Protein AF-A0A7X2MTK0-F1 (afdb_monomer_lite)

InterPro domains:
  IPR025075 Protein of unknown function DUF3916 [PF13079] (28-101)

pLDDT: mean 85.34, std 11.7, range [38.03, 96.62]

Sequence (101 aa):
MSRRLCRDNRTKVRNIPRRIKSLNRWAESFRNPDCAIFPIGERYWNLKIPVEINLIQGKYSKQKTKAECAQALINACSNLIHATADCGDIPRITAVICLPD

Radius of gyration: 15.67 Å; chains: 1; bounding box: 37×33×41 Å

Structure (mmCIF, N/CA/C/O backbone):
data_AF-A0A7X2MTK0-F1
#
_entry.id   AF-A0A7X2MTK0-F1
#
loop_
_atom_site.group_PDB
_atom_site.id
_atom_site.type_symbol
_atom_site.label_atom_id
_atom_site.label_alt_id
_atom_site.label_comp_id
_atom_site.label_asym_id
_atom_site.label_entity_id
_atom_site.label_seq_id
_atom_site.pdbx_PDB_ins_code
_atom_site.Cartn_x
_atom_site.Cartn_y
_atom_site.Cartn_z
_atom_site.occupancy
_atom_site.B_iso_or_equiv
_atom_site.auth_seq_id
_atom_site.auth_comp_id
_atom_site.auth_asym_id
_atom_site.auth_atom_id
_atom_site.pdbx_PDB_model_num
ATOM 1 N N . MET A 1 1 ? -2.949 -24.211 12.633 1.00 38.03 1 MET A N 1
ATOM 2 C CA . MET A 1 1 ? -4.055 -23.316 13.046 1.00 38.03 1 MET A CA 1
ATOM 3 C C . MET A 1 1 ? -4.286 -22.261 11.974 1.00 38.03 1 MET A C 1
ATOM 5 O O . MET A 1 1 ? -3.465 -21.362 11.835 1.00 38.03 1 MET A O 1
ATOM 9 N N . SER A 1 2 ? -5.361 -22.379 11.191 1.00 45.94 2 SER A N 1
ATOM 10 C CA . SER A 1 2 ? -5.732 -21.342 10.220 1.00 45.94 2 SER A CA 1
ATOM 11 C C . SER A 1 2 ? -6.241 -20.115 10.981 1.00 45.94 2 SER A C 1
ATOM 13 O O . SER A 1 2 ? -7.255 -20.195 11.679 1.00 45.94 2 SER A O 1
ATOM 15 N N . ARG A 1 3 ? -5.512 -18.992 10.923 1.00 54.72 3 ARG A N 1
ATOM 16 C CA . ARG A 1 3 ? -6.011 -17.713 11.446 1.00 54.72 3 ARG A CA 1
ATOM 17 C C . ARG A 1 3 ? -7.212 -17.325 10.587 1.00 54.72 3 ARG A C 1
ATOM 19 O O . ARG A 1 3 ? -7.033 -16.922 9.442 1.00 54.72 3 ARG A O 1
ATOM 26 N N . ARG A 1 4 ? -8.430 -17.468 11.121 1.00 55.09 4 ARG A N 1
ATOM 27 C CA . ARG A 1 4 ? -9.640 -16.982 10.446 1.00 55.09 4 ARG A CA 1
ATOM 28 C C . ARG A 1 4 ? -9.465 -15.492 10.158 1.00 55.09 4 ARG A C 1
ATOM 30 O O . ARG A 1 4 ? -9.236 -14.708 11.078 1.00 55.09 4 ARG A O 1
ATOM 37 N N . LEU A 1 5 ? -9.570 -15.118 8.885 1.00 58.84 5 LEU A N 1
ATOM 38 C CA . LEU A 1 5 ? -9.665 -13.719 8.483 1.00 58.84 5 LEU A CA 1
ATOM 39 C C . LEU A 1 5 ? -10.916 -13.132 9.144 1.00 58.84 5 LEU A C 1
ATOM 41 O O . LEU A 1 5 ? -12.022 -13.637 8.944 1.00 58.84 5 LEU A O 1
ATOM 45 N N . CYS A 1 6 ? -10.742 -12.100 9.969 1.00 59.00 6 CYS A N 1
ATOM 46 C CA . CYS A 1 6 ? -11.863 -11.382 10.558 1.00 59.00 6 CYS A CA 1
ATOM 47 C C . CYS A 1 6 ? -12.554 -10.598 9.432 1.00 59.00 6 CYS A C 1
ATOM 49 O O . CYS A 1 6 ? -12.034 -9.590 8.967 1.00 59.00 6 CYS A O 1
ATOM 51 N N . ARG A 1 7 ? -13.675 -11.131 8.931 1.00 61.00 7 ARG A N 1
ATOM 52 C CA . ARG A 1 7 ? -14.516 -10.496 7.894 1.00 61.00 7 ARG A CA 1
ATOM 53 C C . ARG A 1 7 ? -15.549 -9.523 8.471 1.00 61.00 7 ARG A C 1
ATOM 55 O O . ARG A 1 7 ? -16.266 -8.858 7.737 1.00 61.00 7 ARG A O 1
ATOM 62 N N . ASP A 1 8 ? -15.640 -9.485 9.790 1.00 71.94 8 ASP A N 1
ATOM 63 C CA . ASP A 1 8 ? -16.433 -8.545 10.564 1.00 71.94 8 ASP A CA 1
ATOM 64 C C . ASP A 1 8 ? -15.704 -7.193 10.587 1.00 71.94 8 ASP A C 1
ATOM 66 O O . ASP A 1 8 ? -14.524 -7.156 10.923 1.00 71.94 8 ASP A O 1
ATOM 70 N N . ASN A 1 9 ? -16.409 -6.098 10.274 1.00 73.19 9 ASN A N 1
ATOM 71 C CA . ASN A 1 9 ? -15.920 -4.718 10.411 1.00 73.19 9 ASN A CA 1
ATOM 72 C C . ASN A 1 9 ? -16.394 -4.023 11.698 1.00 73.19 9 ASN A C 1
ATOM 74 O O . ASN A 1 9 ? -16.393 -2.795 11.819 1.00 73.19 9 ASN A O 1
ATOM 78 N N . ARG A 1 10 ? -16.820 -4.815 12.682 1.00 77.25 10 ARG A N 1
ATOM 79 C CA . ARG A 1 10 ? -17.389 -4.346 13.949 1.00 77.25 10 ARG A CA 1
ATOM 80 C C . ARG A 1 10 ? -16.402 -4.490 15.096 1.00 77.25 10 ARG A C 1
ATOM 82 O O . ARG A 1 10 ? -16.614 -3.899 16.143 1.00 77.25 10 ARG A O 1
ATOM 89 N N . THR A 1 11 ? -15.315 -5.229 14.929 1.00 84.19 11 THR A N 1
ATOM 90 C CA . THR A 1 11 ? -14.314 -5.454 15.970 1.00 84.19 11 THR A CA 1
ATOM 91 C C . THR A 1 11 ? -13.251 -4.360 15.986 1.00 84.19 11 THR A C 1
ATOM 93 O O . THR A 1 11 ? -12.678 -3.969 14.967 1.00 84.19 11 THR A O 1
ATOM 96 N N . LYS A 1 12 ? -12.953 -3.858 17.189 1.00 86.25 12 LYS A N 1
ATOM 97 C CA . LYS A 1 12 ? -11.909 -2.852 17.396 1.00 86.25 12 LYS A CA 1
ATOM 98 C C . LYS A 1 12 ? -10.524 -3.464 17.177 1.00 86.25 12 LYS A C 1
ATOM 100 O O . LYS A 1 12 ? -10.117 -4.376 17.899 1.00 86.25 12 LYS A O 1
ATOM 105 N N . VAL A 1 13 ? -9.762 -2.884 16.253 1.00 88.44 13 VAL A N 1
ATOM 106 C CA . VAL A 1 13 ? -8.370 -3.272 16.004 1.00 88.44 13 VAL A CA 1
ATOM 107 C C . VAL A 1 13 ? -7.478 -2.859 17.175 1.00 88.44 13 VAL A C 1
ATOM 109 O O . VAL A 1 13 ? -7.474 -1.707 17.613 1.00 88.44 13 VAL A O 1
ATOM 112 N N . ARG A 1 14 ? -6.689 -3.809 17.681 1.00 89.44 14 ARG A N 1
ATOM 113 C CA . ARG A 1 14 ? -5.665 -3.565 18.708 1.00 89.44 14 ARG A CA 1
ATOM 114 C C . ARG A 1 14 ? -4.319 -3.222 18.069 1.00 89.44 14 ARG A C 1
ATOM 116 O O . ARG A 1 14 ? -4.026 -3.652 16.952 1.00 89.44 14 ARG A O 1
ATOM 123 N N . ASN A 1 15 ? -3.484 -2.499 18.819 1.00 93.25 15 ASN A N 1
ATOM 124 C CA . ASN A 1 15 ? -2.106 -2.155 18.446 1.00 93.25 15 ASN A CA 1
ATOM 125 C C . ASN A 1 15 ? -1.986 -1.448 17.084 1.00 93.25 15 ASN A C 1
ATOM 127 O O . ASN A 1 15 ? -1.083 -1.748 16.302 1.00 93.25 15 ASN A O 1
ATOM 131 N N . ILE A 1 16 ? -2.880 -0.487 16.819 1.00 92.44 16 ILE A N 1
ATOM 132 C CA . ILE A 1 16 ? -2.895 0.312 15.581 1.00 92.44 16 ILE A CA 1
ATOM 133 C C . ILE A 1 16 ? -1.504 0.887 15.242 1.00 92.44 16 ILE A C 1
ATOM 135 O O . ILE A 1 16 ? -1.065 0.664 14.115 1.00 92.44 16 ILE A O 1
ATOM 139 N N . PRO A 1 17 ? -0.739 1.496 16.177 1.00 94.44 17 PRO A N 1
ATOM 140 C CA . PRO A 1 17 ? 0.584 2.040 15.848 1.00 94.44 17 PRO A CA 1
ATOM 141 C C . PRO A 1 17 ? 1.553 0.999 15.266 1.00 94.44 17 PRO A C 1
ATOM 143 O O . PRO A 1 17 ? 2.282 1.275 14.316 1.00 94.44 17 PRO A O 1
ATOM 146 N N . ARG A 1 18 ? 1.534 -0.237 15.787 1.00 94.56 18 ARG A N 1
ATOM 147 C CA . ARG A 1 18 ? 2.374 -1.331 15.275 1.00 94.56 18 ARG A CA 1
ATOM 148 C C . ARG A 1 18 ? 1.961 -1.743 13.863 1.00 94.56 18 ARG A C 1
ATOM 150 O O . ARG A 1 18 ? 2.825 -2.061 13.050 1.00 94.56 18 ARG A O 1
ATOM 157 N N . ARG A 1 19 ? 0.659 -1.748 13.575 1.00 92.81 19 ARG A N 1
ATOM 158 C CA . ARG A 1 19 ? 0.123 -2.098 12.253 1.00 92.81 19 ARG A CA 1
ATOM 159 C C . ARG A 1 19 ? 0.479 -1.038 11.216 1.00 92.81 19 ARG A C 1
ATOM 161 O O . ARG A 1 19 ? 0.973 -1.403 10.159 1.00 92.81 19 ARG A O 1
ATOM 168 N N . ILE A 1 20 ? 0.355 0.243 11.564 1.00 94.75 20 ILE A N 1
ATOM 169 C CA . ILE A 1 20 ? 0.801 1.353 10.709 1.00 94.75 20 ILE A CA 1
ATOM 170 C C . ILE A 1 20 ? 2.314 1.284 10.469 1.00 94.75 20 ILE A C 1
ATOM 172 O O . ILE A 1 20 ? 2.756 1.380 9.332 1.00 94.75 20 ILE A O 1
ATOM 176 N N . LYS A 1 21 ? 3.123 0.985 11.495 1.00 95.81 21 LYS A N 1
ATOM 177 C CA . LYS A 1 21 ? 4.569 0.758 11.314 1.00 95.81 21 LYS A CA 1
ATOM 178 C C . LYS A 1 21 ? 4.870 -0.403 10.358 1.00 95.81 21 LYS A C 1
ATOM 180 O O . LYS A 1 21 ? 5.795 -0.308 9.558 1.00 95.81 21 LYS A O 1
ATOM 185 N N . SER A 1 22 ? 4.114 -1.498 10.442 1.00 94.56 22 SER A N 1
ATOM 186 C CA . SER A 1 22 ? 4.244 -2.628 9.513 1.00 94.56 22 SER A CA 1
ATOM 187 C C . SER A 1 22 ? 3.865 -2.240 8.086 1.00 94.56 22 SER A C 1
ATOM 189 O O . SER A 1 22 ? 4.538 -2.653 7.150 1.00 94.56 22 SER A O 1
ATOM 191 N N . LEU A 1 23 ? 2.813 -1.438 7.932 1.00 94.50 23 LEU A N 1
ATOM 192 C CA . LEU A 1 23 ? 2.358 -0.952 6.639 1.00 94.50 23 LEU A CA 1
ATOM 193 C C . LEU A 1 23 ? 3.373 0.007 6.003 1.00 94.50 23 LEU A C 1
ATOM 195 O O . LEU A 1 23 ? 3.667 -0.113 4.821 1.00 94.50 23 LEU A O 1
ATOM 199 N N . ASN A 1 24 ? 3.983 0.887 6.796 1.00 95.62 24 ASN A N 1
ATOM 200 C CA . ASN A 1 24 ? 5.058 1.752 6.318 1.00 95.62 24 ASN A CA 1
ATOM 201 C C . ASN A 1 24 ? 6.276 0.933 5.882 1.00 95.62 24 ASN A C 1
ATOM 203 O O . ASN A 1 24 ? 6.819 1.189 4.821 1.00 95.62 24 ASN A O 1
ATOM 207 N N . ARG A 1 25 ? 6.667 -0.109 6.631 1.00 95.19 25 ARG A N 1
ATOM 208 C CA . ARG A 1 25 ? 7.740 -1.028 6.198 1.00 95.19 25 ARG A CA 1
ATOM 209 C C . ARG A 1 25 ? 7.421 -1.723 4.878 1.00 95.19 25 ARG A C 1
ATOM 211 O O . ARG A 1 25 ? 8.322 -1.901 4.072 1.00 95.19 25 ARG A O 1
ATOM 218 N N . TRP A 1 26 ? 6.163 -2.112 4.676 1.00 94.69 26 TRP A N 1
ATOM 219 C CA . TRP A 1 26 ? 5.713 -2.634 3.389 1.00 94.69 26 TRP A CA 1
ATOM 220 C C . TRP A 1 26 ? 5.851 -1.579 2.287 1.00 94.69 26 TRP A C 1
ATOM 222 O O . TRP A 1 26 ? 6.379 -1.891 1.235 1.00 94.69 26 TRP A O 1
ATOM 232 N N . ALA A 1 27 ? 5.478 -0.320 2.528 1.00 95.50 27 ALA A N 1
ATOM 233 C CA . ALA A 1 27 ? 5.677 0.740 1.538 1.00 95.50 27 ALA A CA 1
ATOM 234 C C . ALA A 1 27 ? 7.166 0.973 1.216 1.00 95.50 27 ALA A C 1
ATOM 236 O O . ALA A 1 27 ? 7.515 1.245 0.069 1.00 95.50 27 ALA A O 1
ATOM 237 N N . GLU A 1 28 ? 8.060 0.817 2.197 1.00 95.56 28 GLU A N 1
ATOM 238 C CA . GLU A 1 28 ? 9.505 0.939 1.971 1.00 95.56 28 GLU A CA 1
ATOM 239 C C . GLU A 1 28 ? 10.114 -0.208 1.162 1.00 95.56 28 GLU A C 1
ATOM 241 O O . GLU A 1 28 ? 11.156 -0.004 0.540 1.00 95.56 28 GLU A O 1
ATOM 246 N N . SER A 1 29 ? 9.484 -1.387 1.091 1.00 93.00 29 SER A N 1
ATOM 247 C CA . SER A 1 29 ? 10.009 -2.467 0.241 1.00 93.00 29 SER A CA 1
ATOM 248 C C . SER A 1 29 ? 9.948 -2.129 -1.251 1.00 93.00 29 SER A C 1
ATOM 250 O O . SER A 1 29 ? 10.703 -2.702 -2.028 1.00 93.00 29 SER A O 1
ATOM 252 N N . PHE A 1 30 ? 9.112 -1.164 -1.648 1.00 93.38 30 PHE A N 1
ATOM 253 C CA . PHE A 1 30 ? 8.981 -0.688 -3.031 1.00 93.38 30 PHE A CA 1
ATOM 254 C C . PHE A 1 30 ? 10.134 0.200 -3.496 1.00 93.38 30 PHE A C 1
ATOM 256 O O . PHE A 1 30 ? 10.150 0.614 -4.647 1.00 93.38 30 PHE A O 1
ATOM 263 N N . ARG A 1 31 ? 11.116 0.482 -2.633 1.00 93.25 31 ARG A N 1
ATOM 264 C CA . ARG A 1 31 ? 12.386 1.080 -3.068 1.00 93.25 31 ARG A CA 1
ATOM 265 C C . ARG A 1 31 ? 13.254 0.100 -3.866 1.00 93.25 31 ARG A C 1
ATOM 267 O O . ARG A 1 31 ? 14.260 0.518 -4.424 1.00 93.25 31 ARG A O 1
ATOM 274 N N . ASN A 1 32 ? 12.899 -1.187 -3.890 1.00 89.00 32 ASN A N 1
ATOM 275 C CA . ASN A 1 32 ? 13.552 -2.179 -4.734 1.00 89.00 32 ASN A CA 1
ATOM 276 C C . ASN A 1 32 ? 12.854 -2.251 -6.116 1.00 89.00 32 ASN A C 1
ATOM 278 O O . ASN A 1 32 ? 11.661 -2.580 -6.145 1.00 89.00 32 ASN A O 1
ATOM 282 N N . PRO A 1 33 ? 13.564 -2.015 -7.241 1.00 82.62 33 PRO A N 1
ATOM 283 C CA . PRO A 1 33 ? 13.004 -2.134 -8.591 1.00 82.62 33 PRO A CA 1
ATOM 284 C C . PRO A 1 33 ? 12.467 -3.531 -8.923 1.00 82.62 33 PRO A C 1
ATOM 286 O O . PRO A 1 33 ? 11.574 -3.641 -9.760 1.00 82.62 33 PRO A O 1
ATOM 289 N N . ASP A 1 34 ? 12.910 -4.586 -8.229 1.00 84.94 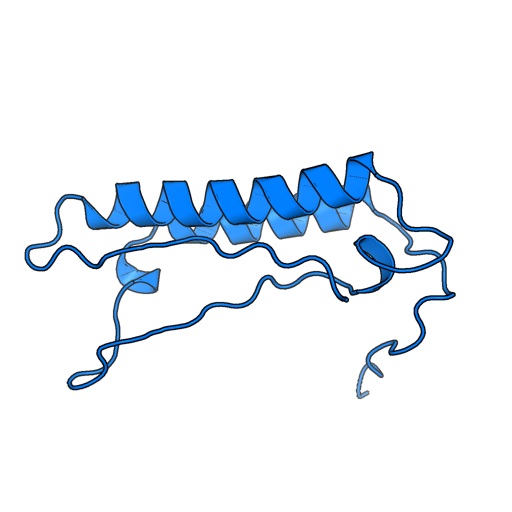34 ASP A N 1
ATOM 290 C CA . ASP A 1 34 ? 12.394 -5.949 -8.429 1.00 84.94 34 ASP A CA 1
ATOM 291 C C . ASP A 1 34 ? 10.874 -6.039 -8.230 1.00 84.94 34 ASP A C 1
ATOM 293 O O . ASP A 1 34 ? 10.199 -6.880 -8.821 1.00 84.94 34 ASP A O 1
ATOM 297 N N . CYS A 1 35 ? 10.310 -5.137 -7.419 1.00 81.12 35 CYS A N 1
ATOM 298 C CA . CYS A 1 35 ? 8.869 -5.044 -7.193 1.00 81.12 35 CYS A CA 1
ATOM 299 C C . CYS A 1 35 ? 8.083 -4.578 -8.436 1.00 81.12 35 CYS A C 1
ATOM 301 O O . CYS A 1 35 ? 6.855 -4.679 -8.440 1.00 81.12 35 CYS A O 1
ATOM 303 N N . ALA A 1 36 ? 8.765 -4.059 -9.462 1.00 77.75 36 ALA A N 1
ATOM 304 C CA . ALA A 1 36 ? 8.201 -3.633 -10.741 1.00 77.75 36 ALA A CA 1
ATOM 305 C C . ALA A 1 36 ? 8.518 -4.597 -11.897 1.00 77.75 36 ALA A C 1
ATOM 307 O O . ALA A 1 36 ? 8.124 -4.324 -13.029 1.00 77.75 36 ALA A O 1
ATOM 308 N N . ILE A 1 37 ? 9.199 -5.718 -11.638 1.00 80.06 37 ILE A N 1
ATOM 309 C CA . ILE A 1 37 ? 9.445 -6.746 -12.653 1.00 80.06 37 ILE A CA 1
ATOM 310 C C . ILE A 1 37 ? 8.147 -7.528 -12.871 1.00 80.06 37 ILE A C 1
ATOM 312 O O . ILE A 1 37 ? 7.647 -8.191 -11.962 1.00 80.06 37 ILE A O 1
ATOM 316 N N . PHE A 1 38 ? 7.600 -7.461 -14.084 1.00 78.38 38 PHE A N 1
ATOM 317 C CA . PHE A 1 38 ? 6.438 -8.247 -14.499 1.00 78.38 38 PHE A CA 1
ATOM 318 C C . PHE A 1 38 ? 6.852 -9.381 -15.455 1.00 78.38 38 PHE A C 1
ATOM 320 O O . PHE A 1 38 ? 7.836 -9.242 -16.187 1.00 78.38 38 PHE A O 1
ATOM 327 N N . PRO A 1 39 ? 6.136 -10.523 -15.449 1.00 80.38 39 PRO A N 1
ATOM 328 C CA . PRO A 1 39 ? 6.402 -11.629 -16.365 1.00 80.38 39 PRO A CA 1
ATOM 329 C C . PRO A 1 39 ? 6.380 -11.201 -17.836 1.00 80.38 39 PRO A C 1
ATOM 331 O O . PRO A 1 39 ? 5.612 -10.323 -18.236 1.00 80.38 39 PRO A O 1
ATOM 334 N N . ILE A 1 40 ? 7.185 -11.872 -18.662 1.00 78.25 40 ILE A N 1
ATOM 335 C CA . ILE A 1 40 ? 7.220 -11.636 -20.110 1.00 78.25 40 ILE A CA 1
ATOM 336 C C . ILE A 1 40 ? 5.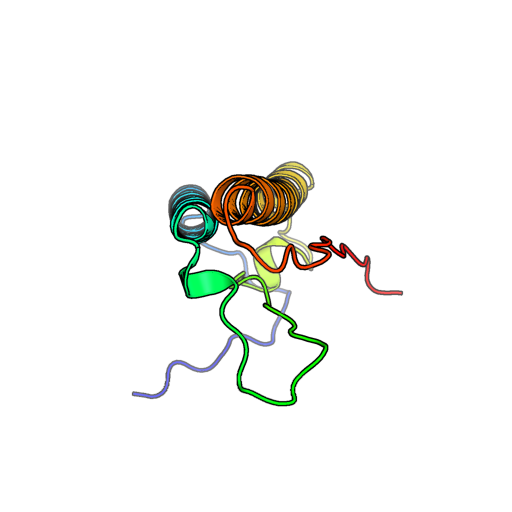809 -11.841 -20.685 1.00 78.25 40 ILE A C 1
ATOM 338 O O . ILE A 1 40 ? 5.230 -12.916 -20.550 1.00 78.25 40 ILE A O 1
ATOM 342 N N . GLY A 1 41 ? 5.269 -10.804 -21.333 1.00 82.88 41 GLY A N 1
ATOM 343 C CA . GLY A 1 41 ? 3.940 -10.811 -21.960 1.00 82.88 41 GLY A CA 1
ATOM 344 C C . GLY A 1 41 ? 2.836 -10.120 -21.152 1.00 82.88 41 GLY A C 1
ATOM 345 O O . GLY A 1 41 ? 1.803 -9.770 -21.725 1.00 82.88 41 GLY A O 1
ATOM 346 N N . GLU A 1 42 ? 3.056 -9.851 -19.865 1.00 84.50 42 GLU A N 1
ATOM 347 C CA . GLU A 1 42 ? 2.134 -9.067 -19.040 1.00 84.50 42 GLU A CA 1
ATOM 348 C C . GLU A 1 42 ? 2.305 -7.570 -19.334 1.00 84.50 42 GLU A C 1
ATOM 350 O O . GLU A 1 42 ? 3.418 -7.055 -19.417 1.00 84.50 42 GLU A O 1
ATOM 355 N N . ARG A 1 43 ? 1.191 -6.848 -19.491 1.00 84.25 43 ARG A N 1
ATOM 356 C CA . ARG A 1 43 ? 1.182 -5.379 -19.672 1.00 84.25 43 ARG A CA 1
ATOM 357 C C . ARG A 1 43 ? 0.583 -4.637 -18.481 1.00 84.25 43 ARG A C 1
ATOM 359 O O . ARG A 1 43 ? 0.534 -3.409 -18.478 1.00 84.25 43 ARG A O 1
ATOM 366 N N . TYR A 1 44 ? 0.073 -5.375 -17.499 1.00 87.12 44 TYR A N 1
ATOM 367 C CA . TYR A 1 44 ? -0.631 -4.830 -16.351 1.00 87.12 44 TYR A CA 1
ATOM 368 C C . TYR A 1 44 ? -0.357 -5.674 -15.112 1.00 87.12 44 TYR A C 1
ATOM 370 O O . TYR A 1 44 ? -0.503 -6.890 -15.134 1.00 87.12 44 TYR A O 1
ATOM 378 N N . TRP A 1 45 ? -0.017 -5.012 -14.009 1.00 86.81 45 TRP A N 1
ATOM 379 C CA . TRP A 1 45 ? 0.213 -5.666 -12.729 1.00 86.81 45 TRP A CA 1
ATOM 380 C C . TRP A 1 45 ? -0.422 -4.855 -11.602 1.00 86.81 45 TRP A C 1
ATOM 382 O O . TRP A 1 45 ? -0.294 -3.631 -11.554 1.00 86.81 45 TRP A O 1
ATOM 392 N N . ASN A 1 46 ? -1.133 -5.527 -10.694 1.00 88.50 46 ASN A N 1
ATOM 393 C CA . ASN A 1 46 ? -1.878 -4.879 -9.616 1.00 88.50 46 ASN A CA 1
ATOM 394 C C . ASN A 1 46 ? -1.425 -5.402 -8.257 1.00 88.50 46 ASN A C 1
ATOM 396 O O . ASN A 1 46 ? -1.627 -6.572 -7.930 1.00 88.50 46 ASN A O 1
ATOM 400 N N . LEU A 1 47 ? -0.872 -4.510 -7.441 1.00 88.00 47 LEU A N 1
ATOM 401 C CA . LEU A 1 47 ? -0.441 -4.817 -6.084 1.00 88.00 47 LEU A CA 1
ATOM 402 C C . LEU A 1 47 ? -1.460 -4.273 -5.083 1.00 88.00 47 LEU A C 1
ATOM 404 O O . LEU A 1 47 ? -1.851 -3.107 -5.126 1.00 88.00 47 LEU A O 1
ATOM 408 N N . LYS A 1 48 ? -1.907 -5.137 -4.168 1.00 87.81 48 LYS A N 1
ATOM 409 C CA . LYS A 1 48 ? -2.866 -4.775 -3.119 1.00 87.81 48 LYS A CA 1
ATOM 410 C C . LYS A 1 48 ? -2.146 -4.406 -1.829 1.00 87.81 48 LYS A C 1
ATOM 412 O O . LYS A 1 48 ? -1.181 -5.052 -1.431 1.00 87.81 48 LYS A O 1
ATOM 417 N N . ILE A 1 49 ? -2.675 -3.395 -1.147 1.00 84.19 49 ILE A N 1
ATOM 418 C CA . ILE A 1 49 ? -2.212 -2.988 0.177 1.00 84.19 49 ILE A CA 1
ATOM 419 C C . ILE A 1 49 ? -2.535 -4.075 1.225 1.00 84.19 49 ILE A C 1
ATOM 421 O O . ILE A 1 49 ? -3.683 -4.521 1.310 1.00 84.19 49 ILE A O 1
ATOM 425 N N . PRO A 1 50 ? -1.574 -4.502 2.064 1.00 85.62 50 PRO A N 1
ATOM 426 C CA . PRO A 1 50 ? -1.785 -5.538 3.075 1.00 85.62 50 PRO A CA 1
ATOM 427 C C . PRO A 1 50 ? -2.369 -4.941 4.364 1.00 85.62 50 PRO A C 1
ATOM 429 O O . PRO A 1 50 ? -1.761 -4.991 5.436 1.00 85.62 50 PRO A O 1
ATOM 432 N N . VAL A 1 51 ? -3.548 -4.331 4.266 1.00 85.38 51 VAL A N 1
ATOM 433 C CA . VAL A 1 51 ? -4.211 -3.657 5.389 1.00 85.38 51 VAL A CA 1
ATOM 434 C C . VAL A 1 51 ? -5.392 -4.469 5.917 1.00 85.38 51 VAL A C 1
ATOM 436 O O . VAL A 1 51 ? -6.132 -5.105 5.172 1.00 85.38 51 VAL A O 1
ATOM 439 N N . GLU A 1 52 ? -5.583 -4.448 7.234 1.00 86.94 52 GLU A N 1
ATOM 440 C CA . GLU A 1 52 ? -6.743 -5.069 7.875 1.00 86.94 52 GLU A CA 1
ATOM 441 C C . GLU A 1 52 ? -7.978 -4.181 7.652 1.00 86.94 52 GLU A C 1
ATOM 443 O O . GLU A 1 52 ? -7.937 -2.987 7.955 1.00 86.94 52 GLU A O 1
ATOM 448 N N . ILE A 1 53 ? -9.077 -4.749 7.145 1.00 86.00 53 ILE A N 1
ATOM 449 C CA . ILE A 1 53 ? -10.256 -3.979 6.705 1.00 86.00 53 ILE A CA 1
ATOM 450 C C . ILE A 1 53 ? -10.829 -3.072 7.808 1.00 86.00 53 ILE A C 1
ATOM 452 O O . ILE A 1 53 ? -11.241 -1.950 7.532 1.00 86.00 53 ILE A O 1
ATOM 456 N N . ASN A 1 54 ? -10.726 -3.483 9.073 1.00 87.50 54 ASN A N 1
ATOM 457 C CA . ASN A 1 54 ? -11.249 -2.755 10.239 1.00 87.50 54 ASN A CA 1
ATOM 458 C C . ASN A 1 54 ? -10.451 -1.484 10.581 1.00 87.50 54 ASN A C 1
ATOM 460 O O . ASN A 1 54 ? -10.885 -0.679 11.408 1.00 87.50 54 ASN A O 1
ATOM 464 N N . LEU A 1 55 ? -9.276 -1.291 9.967 1.00 88.38 55 LEU A N 1
ATOM 465 C CA . LEU A 1 55 ? -8.538 -0.027 10.026 1.00 88.38 55 LEU A CA 1
ATOM 466 C C . LEU A 1 55 ? -9.154 1.030 9.103 1.00 88.38 55 LEU A C 1
ATOM 468 O O . LEU A 1 55 ? -9.051 2.220 9.400 1.00 88.38 55 LEU A O 1
ATOM 472 N N . ILE A 1 56 ? -9.815 0.609 8.022 1.00 87.88 56 ILE A N 1
ATOM 473 C CA . ILE A 1 56 ? -10.304 1.486 6.947 1.00 87.88 56 ILE A CA 1
ATOM 474 C C . ILE A 1 56 ? -11.834 1.592 6.943 1.00 87.88 56 ILE A C 1
ATOM 476 O O . ILE A 1 56 ? -12.389 2.641 6.612 1.00 87.88 56 ILE A O 1
ATOM 480 N N . GLN A 1 57 ? -12.525 0.538 7.369 1.00 87.12 57 GLN A N 1
ATOM 481 C CA . GLN A 1 57 ? -13.978 0.441 7.369 1.00 87.12 57 GLN A CA 1
ATOM 482 C C . GLN A 1 57 ? -14.502 0.043 8.752 1.00 87.12 57 GLN A C 1
ATOM 484 O O . GLN A 1 57 ? -13.851 -0.686 9.497 1.00 87.12 57 GLN A O 1
ATOM 489 N N . GLY A 1 58 ? -15.705 0.514 9.087 1.00 84.69 58 GLY A N 1
ATOM 490 C CA . GLY A 1 58 ? -16.410 0.142 10.313 1.00 84.69 58 GLY A CA 1
ATOM 491 C C . GLY A 1 58 ? -16.344 1.175 11.439 1.00 84.69 58 GLY A C 1
ATOM 492 O O . GLY A 1 58 ? -15.648 2.187 11.357 1.00 84.69 58 GLY A O 1
ATOM 493 N N . LYS A 1 59 ? -17.084 0.896 12.520 1.00 85.62 59 LYS A N 1
ATOM 494 C CA . LYS A 1 59 ? -17.357 1.830 13.635 1.00 85.62 59 LYS A CA 1
ATOM 495 C C . LYS A 1 59 ? -16.099 2.375 14.321 1.00 85.62 59 LYS A C 1
ATOM 497 O O . LYS A 1 59 ? -16.113 3.482 14.849 1.00 85.62 59 LYS A O 1
ATOM 502 N N . TYR A 1 60 ? -15.030 1.582 14.361 1.00 87.56 60 TYR A N 1
ATOM 503 C CA . TYR A 1 60 ? -13.799 1.919 15.081 1.00 87.56 60 TYR A CA 1
ATOM 504 C C . TYR A 1 60 ? -12.699 2.501 14.185 1.00 87.56 60 TYR A C 1
ATOM 506 O O . TYR A 1 60 ? -11.654 2.899 14.707 1.00 87.56 60 TYR A O 1
ATOM 514 N N . SER A 1 61 ? -12.919 2.565 12.868 1.00 87.94 61 SER A N 1
ATOM 515 C CA . SER A 1 61 ? -11.976 3.190 11.946 1.00 87.94 61 SER A CA 1
ATOM 516 C C . SER A 1 61 ? -12.004 4.708 12.123 1.00 87.94 61 SER A C 1
ATOM 518 O O . SER A 1 61 ? -13.055 5.346 12.066 1.00 87.94 61 SER A O 1
ATOM 520 N N . LYS A 1 62 ? -10.829 5.298 12.353 1.00 91.94 62 LYS A N 1
ATOM 521 C CA . LYS A 1 62 ? -10.664 6.744 12.531 1.00 91.94 62 LYS A CA 1
ATOM 522 C C . LYS A 1 62 ? -10.122 7.365 11.255 1.00 91.94 62 LYS A C 1
ATOM 524 O O . LYS A 1 62 ? -9.205 6.807 10.659 1.00 91.94 62 LYS A O 1
ATOM 529 N N . GLN A 1 63 ? -10.594 8.564 10.911 1.00 92.38 63 GLN A N 1
ATOM 530 C CA . GLN A 1 63 ? -10.143 9.292 9.719 1.00 92.38 63 GLN A CA 1
ATOM 531 C C . GLN A 1 63 ? -8.616 9.418 9.640 1.00 92.38 63 GLN A C 1
ATOM 533 O O . GLN A 1 63 ? -8.035 9.167 8.590 1.00 92.38 63 GLN A O 1
ATOM 538 N N . LYS A 1 64 ? -7.955 9.706 10.769 1.00 94.25 64 LYS A N 1
ATOM 539 C CA . LYS A 1 64 ? -6.488 9.745 10.857 1.00 94.25 64 LYS A CA 1
ATOM 540 C C . LYS A 1 64 ? -5.839 8.434 10.398 1.00 94.25 64 LYS A C 1
ATOM 542 O O . LYS A 1 64 ? -4.922 8.452 9.592 1.00 94.25 64 LYS A O 1
ATOM 547 N N . THR A 1 65 ? -6.340 7.297 10.875 1.00 92.56 65 THR A N 1
ATOM 548 C CA . THR A 1 65 ? -5.813 5.973 10.514 1.00 92.56 65 THR A CA 1
ATOM 549 C C . THR A 1 65 ? -6.083 5.640 9.046 1.00 92.56 65 THR A C 1
ATOM 551 O O . THR A 1 65 ? -5.221 5.057 8.394 1.00 92.56 65 THR A O 1
ATOM 554 N N . LYS A 1 66 ? -7.234 6.053 8.495 1.00 91.88 66 LYS A N 1
ATOM 555 C CA . LYS A 1 66 ? -7.515 5.928 7.055 1.00 91.88 66 LYS A CA 1
ATOM 556 C C . LYS A 1 66 ? -6.513 6.726 6.222 1.00 91.88 66 LYS A C 1
ATOM 558 O O . LYS A 1 66 ? -5.961 6.188 5.268 1.00 91.88 66 LYS A O 1
ATOM 563 N N . ALA A 1 67 ? -6.248 7.973 6.616 1.00 93.38 67 ALA A N 1
ATOM 564 C CA . ALA A 1 67 ? -5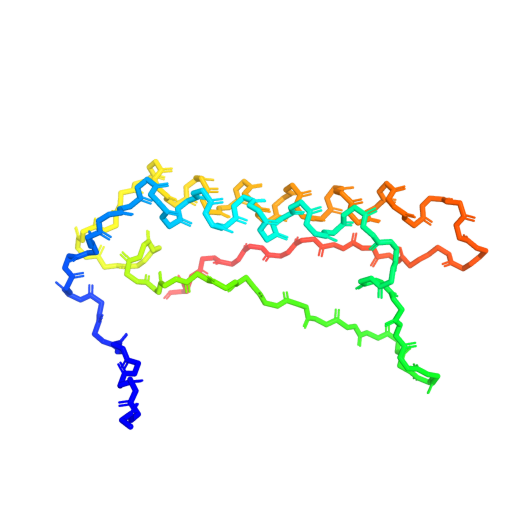.274 8.837 5.957 1.00 93.38 67 ALA A CA 1
ATOM 565 C C . ALA A 1 67 ? -3.855 8.253 6.023 1.00 93.38 67 ALA A C 1
ATOM 567 O O . ALA A 1 67 ? -3.169 8.223 5.012 1.00 93.38 67 ALA A O 1
ATOM 568 N N . GLU A 1 68 ? -3.440 7.704 7.169 1.00 94.75 68 GLU A N 1
ATOM 569 C CA . GLU A 1 68 ? -2.150 7.010 7.302 1.00 94.75 68 GLU A CA 1
ATOM 570 C C . GLU A 1 68 ? -2.055 5.790 6.368 1.00 94.75 68 GLU A C 1
ATOM 572 O O . GLU A 1 68 ? -1.021 5.573 5.739 1.00 94.75 68 GLU A O 1
ATOM 577 N N . CYS A 1 69 ? -3.137 5.015 6.223 1.00 92.69 69 CYS A N 1
ATOM 578 C CA . CYS A 1 69 ? -3.167 3.883 5.292 1.00 92.69 69 CYS A CA 1
ATOM 579 C C . CYS A 1 69 ? -3.091 4.337 3.826 1.00 92.69 69 CYS A C 1
ATOM 581 O O . CYS A 1 69 ? -2.347 3.752 3.042 1.00 92.69 69 CYS A O 1
ATOM 583 N N . ALA A 1 70 ? -3.834 5.386 3.465 1.00 93.00 70 ALA A N 1
ATOM 584 C CA . ALA A 1 70 ? -3.793 5.987 2.135 1.00 93.00 70 ALA A CA 1
ATOM 585 C C . ALA A 1 70 ? -2.398 6.548 1.813 1.00 93.00 70 ALA A C 1
ATOM 587 O O . ALA A 1 70 ? -1.864 6.296 0.736 1.00 93.00 70 ALA A O 1
ATOM 588 N N . GLN A 1 71 ? -1.769 7.233 2.771 1.00 95.25 71 GLN A N 1
ATOM 589 C CA . GLN A 1 71 ? -0.423 7.774 2.613 1.00 95.25 71 GLN A CA 1
ATOM 590 C C . GLN A 1 71 ? 0.612 6.669 2.395 1.00 95.25 71 GLN A C 1
ATOM 592 O O . GLN A 1 71 ? 1.499 6.832 1.566 1.00 95.25 71 GLN A O 1
ATOM 597 N N . ALA A 1 72 ? 0.496 5.527 3.079 1.00 95.00 72 ALA A N 1
ATOM 598 C CA . ALA A 1 72 ? 1.399 4.402 2.843 1.00 95.00 72 ALA A CA 1
ATOM 599 C C . ALA A 1 72 ? 1.296 3.857 1.405 1.00 95.00 72 ALA A C 1
ATOM 601 O O . ALA A 1 72 ? 2.309 3.480 0.822 1.00 95.00 72 ALA A O 1
ATOM 602 N N . LEU A 1 73 ? 0.097 3.865 0.811 1.00 94.06 73 LEU A N 1
ATOM 603 C CA . LEU A 1 73 ? -0.114 3.476 -0.587 1.00 94.06 73 LEU A CA 1
ATOM 604 C C . LEU A 1 73 ? 0.516 4.488 -1.557 1.00 94.06 73 LEU A C 1
ATOM 606 O O . LEU A 1 73 ? 1.192 4.093 -2.505 1.00 94.06 73 LEU A O 1
ATOM 610 N N . ILE A 1 74 ? 0.353 5.786 -1.285 1.00 95.94 74 ILE A N 1
ATOM 611 C CA . ILE A 1 74 ? 0.993 6.866 -2.052 1.00 95.94 74 ILE A CA 1
ATOM 612 C C . ILE A 1 74 ? 2.522 6.760 -1.960 1.00 95.94 74 ILE A C 1
ATOM 614 O O . ILE A 1 74 ? 3.207 6.849 -2.976 1.00 95.94 74 ILE A O 1
ATOM 618 N N . ASN A 1 75 ? 3.059 6.505 -0.765 1.00 96.62 75 ASN A N 1
ATOM 619 C CA . ASN A 1 75 ? 4.495 6.349 -0.545 1.00 96.62 75 ASN A CA 1
ATOM 620 C C . ASN A 1 75 ? 5.050 5.133 -1.291 1.00 96.62 75 ASN A C 1
ATOM 622 O O . ASN A 1 75 ? 6.086 5.253 -1.930 1.00 96.62 75 ASN A O 1
ATOM 626 N N . ALA A 1 76 ? 4.356 3.990 -1.264 1.00 94.88 76 ALA A N 1
ATOM 627 C CA . ALA A 1 76 ? 4.752 2.803 -2.024 1.00 94.88 76 ALA A CA 1
ATOM 628 C C . ALA A 1 76 ? 4.822 3.092 -3.533 1.00 94.88 76 ALA A C 1
ATOM 630 O O . ALA A 1 76 ? 5.792 2.728 -4.189 1.00 94.88 76 ALA A O 1
ATOM 631 N N . CYS A 1 77 ? 3.821 3.799 -4.067 1.00 94.56 77 CYS A N 1
ATOM 632 C CA . CYS A 1 77 ? 3.792 4.221 -5.466 1.00 94.56 77 CYS A CA 1
ATOM 633 C C . CYS A 1 77 ? 4.963 5.152 -5.807 1.00 94.56 77 CYS A C 1
ATOM 635 O O . CYS A 1 77 ? 5.648 4.924 -6.798 1.00 94.56 77 CYS A O 1
ATOM 637 N N . SER A 1 78 ? 5.210 6.171 -4.980 1.00 95.69 78 SER A N 1
ATOM 638 C CA . SER A 1 78 ? 6.333 7.099 -5.158 1.00 95.69 78 SER A CA 1
ATOM 639 C C . SER A 1 78 ? 7.680 6.372 -5.109 1.00 95.69 78 SER A C 1
ATOM 641 O O . SER A 1 78 ? 8.507 6.524 -6.003 1.00 95.69 78 SER A O 1
ATOM 643 N N . ASN A 1 79 ? 7.870 5.507 -4.108 1.00 95.38 79 ASN A N 1
ATOM 644 C CA . ASN A 1 79 ? 9.070 4.689 -3.954 1.00 95.38 79 ASN A CA 1
ATOM 645 C C . ASN A 1 79 ? 9.333 3.830 -5.196 1.00 95.38 79 ASN A C 1
ATOM 647 O O . ASN A 1 79 ? 10.469 3.783 -5.656 1.00 95.38 79 ASN A O 1
ATOM 651 N N . LEU A 1 80 ? 8.292 3.201 -5.755 1.00 92.50 80 LEU A N 1
ATOM 652 C CA . LEU A 1 80 ? 8.431 2.372 -6.949 1.00 92.50 80 LEU A CA 1
ATOM 653 C C . LEU A 1 80 ? 8.778 3.207 -8.186 1.00 92.50 80 LEU A C 1
ATOM 655 O O . LEU A 1 80 ? 9.663 2.815 -8.934 1.00 92.50 80 LEU A O 1
ATOM 659 N N . ILE A 1 81 ? 8.137 4.372 -8.363 1.00 93.06 81 ILE A N 1
ATOM 660 C CA . ILE A 1 81 ? 8.456 5.316 -9.450 1.00 93.06 81 ILE A CA 1
ATOM 661 C C . ILE A 1 81 ? 9.938 5.694 -9.407 1.00 93.06 81 ILE A C 1
ATOM 663 O O . ILE A 1 81 ? 10.614 5.643 -10.432 1.00 93.06 81 ILE A O 1
ATOM 667 N N . HIS A 1 82 ? 10.447 6.039 -8.222 1.00 93.38 82 HIS A N 1
ATOM 668 C CA . HIS A 1 82 ? 11.856 6.372 -8.038 1.00 93.38 82 HIS A CA 1
ATOM 669 C C . HIS A 1 82 ? 12.779 5.174 -8.280 1.00 93.38 82 HIS A C 1
ATOM 671 O O . HIS A 1 82 ? 13.815 5.335 -8.914 1.00 93.38 82 HIS A O 1
ATOM 677 N N . ALA A 1 83 ? 12.406 3.980 -7.815 1.00 91.19 83 ALA A N 1
ATOM 678 C CA . ALA A 1 83 ? 13.208 2.772 -7.988 1.00 91.19 83 ALA A CA 1
ATOM 679 C C . ALA A 1 83 ? 13.354 2.358 -9.461 1.00 91.19 83 ALA A C 1
ATOM 681 O O . ALA A 1 83 ? 14.384 1.810 -9.839 1.00 91.19 83 ALA A O 1
ATOM 682 N N . THR A 1 84 ? 12.344 2.628 -10.292 1.00 89.44 84 THR A N 1
ATOM 683 C CA . THR A 1 84 ? 12.340 2.274 -11.721 1.00 89.44 84 THR A CA 1
ATOM 684 C C . THR A 1 84 ? 12.832 3.383 -12.649 1.00 89.44 84 THR A C 1
ATOM 686 O O . THR A 1 84 ? 12.797 3.204 -13.863 1.00 89.44 84 THR A O 1
ATOM 689 N N . ALA A 1 85 ? 13.243 4.538 -12.118 1.00 87.69 85 ALA A N 1
ATOM 690 C CA . ALA A 1 85 ? 13.591 5.705 -12.933 1.00 87.69 85 ALA A CA 1
ATOM 691 C C . ALA A 1 85 ? 14.754 5.438 -13.909 1.00 87.69 85 ALA A C 1
ATOM 693 O O . ALA A 1 85 ? 14.748 5.968 -15.016 1.00 87.69 85 ALA A O 1
ATOM 694 N N . ASP A 1 86 ? 15.696 4.578 -13.515 1.00 84.00 86 ASP A N 1
ATOM 695 C CA . ASP A 1 86 ? 16.876 4.217 -14.309 1.00 84.00 86 ASP A CA 1
ATOM 696 C C . ASP A 1 86 ? 16.690 2.910 -15.112 1.00 84.00 86 ASP A C 1
ATOM 698 O O . ASP A 1 86 ? 17.632 2.404 -15.725 1.00 84.00 86 ASP A O 1
ATOM 702 N N . CYS A 1 87 ? 15.488 2.322 -15.107 1.00 80.81 87 CYS A N 1
ATOM 703 C CA . CYS A 1 87 ? 15.191 1.119 -15.883 1.00 80.81 87 CYS A CA 1
ATOM 704 C C . CYS A 1 87 ? 14.944 1.468 -17.360 1.00 80.81 87 CYS A C 1
ATO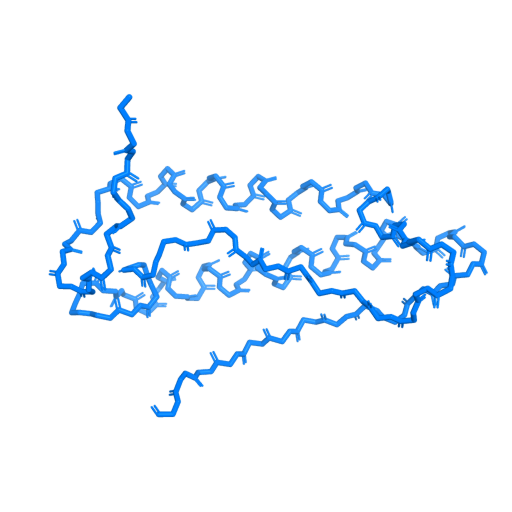M 706 O O . CYS A 1 87 ? 14.273 2.448 -17.671 1.00 80.81 87 CYS A O 1
ATOM 708 N N . GLY A 1 88 ? 15.456 0.641 -18.280 1.00 72.75 88 GLY A N 1
ATOM 709 C CA . GLY A 1 88 ? 15.360 0.891 -19.728 1.00 72.75 88 GLY A CA 1
ATOM 710 C C . GLY A 1 88 ? 13.927 0.924 -20.275 1.00 72.75 88 GLY A C 1
ATOM 711 O O . GLY A 1 88 ? 13.635 1.725 -21.159 1.00 72.75 88 GLY A O 1
ATOM 712 N N . ASP A 1 89 ? 13.032 0.117 -19.704 1.00 74.06 89 ASP A N 1
ATOM 713 C CA . ASP A 1 89 ? 11.591 0.178 -19.951 1.00 74.06 89 ASP A CA 1
ATOM 714 C C . ASP A 1 89 ? 10.915 0.780 -18.719 1.00 74.06 89 ASP A C 1
ATOM 716 O O . ASP A 1 89 ? 10.791 0.115 -17.692 1.00 74.06 89 ASP A O 1
ATOM 720 N N . ILE A 1 90 ? 10.495 2.045 -18.799 1.00 74.94 90 ILE A N 1
ATOM 721 C CA . ILE A 1 90 ? 9.873 2.748 -17.669 1.00 74.94 90 ILE A CA 1
ATOM 722 C C . ILE A 1 90 ? 8.380 2.382 -17.615 1.00 74.94 90 ILE A C 1
ATOM 724 O O . ILE A 1 90 ? 7.604 2.848 -18.461 1.00 74.94 90 ILE A O 1
ATOM 728 N N . PRO A 1 91 ? 7.920 1.576 -16.637 1.00 82.50 91 PRO A N 1
ATOM 729 C CA . PRO A 1 91 ? 6.504 1.272 -16.510 1.00 82.50 91 PRO A CA 1
ATOM 730 C C . PRO A 1 91 ? 5.726 2.503 -16.035 1.00 82.50 91 PRO A C 1
ATOM 732 O O . PRO A 1 91 ? 6.178 3.281 -15.193 1.00 82.50 91 PRO A O 1
ATOM 735 N N . ARG A 1 92 ? 4.482 2.650 -16.505 1.00 89.00 92 ARG A N 1
ATOM 736 C CA . ARG A 1 92 ? 3.551 3.618 -15.915 1.00 89.00 92 ARG A CA 1
ATOM 737 C C . ARG A 1 92 ? 3.045 3.083 -14.577 1.00 89.00 92 ARG A C 1
ATOM 739 O O . ARG A 1 92 ? 2.166 2.225 -14.537 1.00 89.00 92 ARG A O 1
ATOM 746 N N . ILE A 1 93 ? 3.551 3.639 -13.485 1.00 91.12 93 ILE A N 1
ATOM 747 C CA . ILE A 1 93 ? 3.143 3.270 -12.127 1.00 91.12 93 ILE A CA 1
ATOM 748 C C . ILE A 1 93 ? 2.059 4.235 -11.641 1.00 91.12 93 ILE A C 1
ATOM 750 O O . ILE A 1 93 ? 2.187 5.453 -11.764 1.00 91.12 93 ILE A O 1
ATOM 754 N N . THR A 1 94 ? 0.966 3.694 -11.101 1.00 92.94 94 THR A N 1
ATOM 755 C CA . THR A 1 94 ? -0.157 4.491 -10.587 1.00 92.94 94 THR A CA 1
ATOM 756 C C . THR A 1 94 ? -0.711 3.909 -9.291 1.00 92.94 94 THR A C 1
ATOM 758 O O . THR A 1 94 ? -0.758 2.695 -9.102 1.00 92.94 94 THR A O 1
ATOM 761 N N . ALA A 1 95 ? -1.155 4.796 -8.401 1.00 93.62 95 ALA A N 1
ATOM 762 C CA . ALA A 1 95 ? -1.883 4.464 -7.185 1.00 93.62 95 ALA A CA 1
ATOM 763 C C . ALA A 1 95 ? -3.382 4.695 -7.398 1.00 93.62 95 ALA A C 1
ATOM 765 O O . ALA A 1 95 ? -3.786 5.764 -7.853 1.00 93.62 95 ALA A O 1
ATOM 766 N N . VAL A 1 96 ? -4.209 3.720 -7.018 1.00 91.69 96 VAL A N 1
ATOM 767 C CA . VAL A 1 96 ? -5.671 3.841 -7.054 1.00 91.69 96 VAL A CA 1
ATOM 768 C C . VAL A 1 96 ? -6.213 3.684 -5.640 1.00 91.69 96 VAL A C 1
ATOM 770 O O . VAL A 1 96 ? -6.013 2.652 -4.998 1.00 91.69 96 VAL A O 1
ATOM 773 N N . ILE A 1 97 ? -6.903 4.717 -5.158 1.00 88.38 97 ILE A N 1
ATOM 774 C CA . ILE A 1 97 ? -7.584 4.727 -3.863 1.00 88.38 97 ILE A CA 1
ATOM 775 C C . ILE A 1 97 ? -9.072 4.886 -4.144 1.00 88.38 97 ILE A C 1
ATOM 777 O O . ILE A 1 97 ? -9.519 5.948 -4.568 1.00 88.38 97 ILE A O 1
ATOM 781 N N . CYS A 1 98 ? -9.831 3.822 -3.907 1.00 82.12 98 CYS A N 1
ATOM 782 C CA . CYS 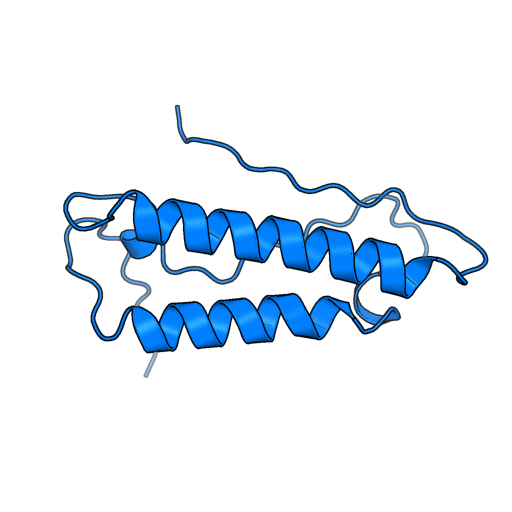A 1 98 ? -11.280 3.832 -4.051 1.00 82.12 98 CYS A CA 1
ATOM 783 C C . CYS A 1 98 ? -11.922 3.921 -2.668 1.00 82.12 98 CYS A C 1
ATOM 785 O O . CYS A 1 98 ? -11.533 3.199 -1.745 1.00 82.12 98 CYS A O 1
ATOM 787 N N . LEU A 1 99 ? -12.923 4.785 -2.536 1.00 68.12 99 LEU A N 1
ATOM 788 C CA . LEU A 1 99 ? -13.908 4.645 -1.473 1.00 68.12 99 LEU A CA 1
ATOM 789 C C . LEU A 1 99 ? -14.936 3.607 -1.946 1.00 68.12 99 LEU A C 1
ATOM 791 O O . LEU A 1 99 ? -15.254 3.600 -3.133 1.00 68.12 99 LEU A O 1
ATOM 795 N N . PRO A 1 100 ? -15.396 2.694 -1.078 1.00 63.47 100 PRO A N 1
ATOM 796 C CA . PRO A 1 100 ? -16.520 1.837 -1.428 1.00 63.47 100 PRO A CA 1
ATOM 797 C C . PRO A 1 100 ? -17.773 2.702 -1.627 1.00 63.47 100 PRO A C 1
ATOM 799 O O . PRO A 1 100 ? -17.967 3.645 -0.852 1.00 63.47 100 PRO A O 1
ATOM 802 N N . ASP A 1 101 ? -18.566 2.371 -2.649 1.00 54.19 101 ASP A N 1
ATOM 803 C CA . ASP A 1 101 ? -19.887 2.963 -2.911 1.00 54.19 101 ASP A CA 1
ATOM 804 C C . ASP A 1 101 ? -20.866 2.750 -1.740 1.00 54.19 101 ASP A C 1
ATOM 806 O O . ASP A 1 101 ? -20.780 1.692 -1.060 1.00 54.19 101 ASP A O 1
#

Foldseek 3Di: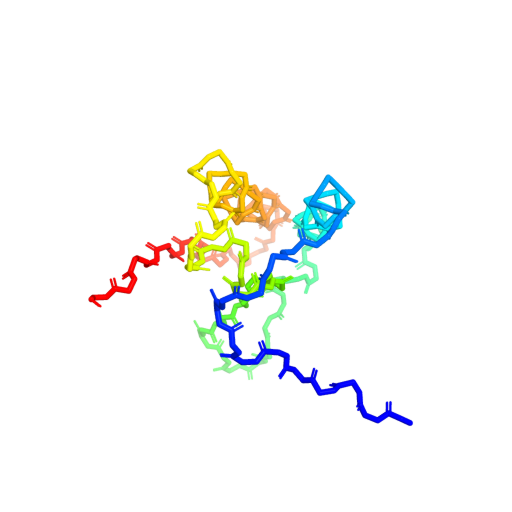
DPPPQPPDLADADPPLVVQLVVLLVVLLVLLALVVVDDDPPDQDDDDDRPDRVNCQDHDNHDPVSNVSNLVSQVSSQVSNQVSCVPPPDRRDGDGDDDDDD

Secondary structure (DSSP, 8-state):
--------S-SPPS-HHHHHHHHHHHHHHTTSGGGG---TT-----PPP---HHHHSSTT--HHHHHHHHHHHHHHHHHHHHHTTTSSS--------PPP-

Organism: Enterobacter agglomerans (NCBI:txid549)